Protein AF-A0A938K5T3-F1 (afdb_monomer_lite)

Foldseek 3Di:
DDPPDDDPVVVVVVVVVVVVVVVCVVQVVHDDDDQVNQQLLVQLVCVLVVNHRAGNVRDHDDPDDNPSSVVNVVVVVVD

Secondary structure (DSSP, 8-state):
----PPPHHHHHHHHHHHHHHHHHHHTBTB----HHHHHHHHHHHHHHTTS-SB-TTSSB--SS-THHHHHHHHHHHH-

Sequence (79 aa):
MSAKFLSKEKTSTLFGAMAAIFTALANRNGVGWSWDTSDYVAVGKNFANGRGLLDATGIPMTVRPPGLSVLLAIGDWLG

Radius of gyration: 19.66 Å; chains: 1; bounding box: 44×36×47 Å

pLDDT: mean 88.69, std 10.48, range [43.28, 96.88]

Structure (mmCIF, N/CA/C/O backbone):
data_AF-A0A938K5T3-F1
#
_entry.id   AF-A0A938K5T3-F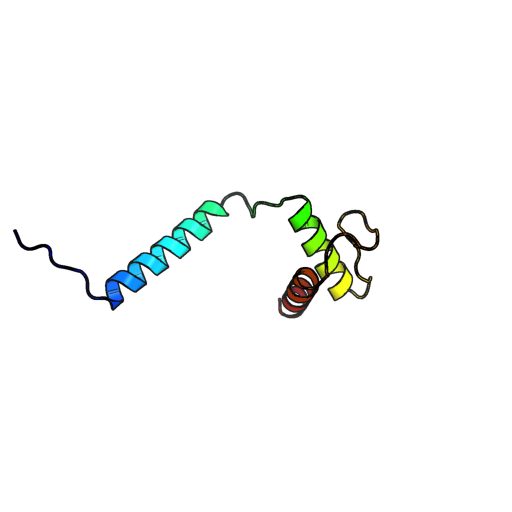1
#
loop_
_atom_site.group_PDB
_atom_site.id
_atom_site.type_symbol
_atom_site.label_atom_id
_atom_site.label_alt_id
_atom_site.label_comp_id
_atom_site.label_asym_id
_atom_site.label_entity_id
_atom_site.label_seq_id
_atom_site.pdbx_PDB_ins_code
_atom_site.Cartn_x
_atom_site.Cartn_y
_atom_site.Cartn_z
_atom_site.occupancy
_atom_site.B_iso_or_equiv
_atom_site.auth_seq_id
_atom_site.auth_comp_id
_atom_site.auth_asym_id
_atom_site.auth_atom_id
_atom_site.pdbx_PDB_model_num
ATOM 1 N N . MET A 1 1 ? -26.279 26.761 36.547 1.00 43.28 1 MET A N 1
ATOM 2 C CA . MET A 1 1 ? -26.389 26.335 35.134 1.00 43.28 1 MET A CA 1
ATOM 3 C C . MET A 1 1 ? -25.612 25.027 35.005 1.00 43.28 1 MET A C 1
ATOM 5 O O . MET A 1 1 ? -24.399 25.052 35.142 1.00 43.28 1 MET A O 1
ATOM 9 N N . SER A 1 2 ? -26.289 23.875 34.934 1.00 44.66 2 SER A N 1
ATOM 10 C CA . SER A 1 2 ? -25.632 22.554 34.955 1.00 44.66 2 SER A CA 1
ATOM 11 C C . SER A 1 2 ? -25.297 22.126 33.525 1.00 44.66 2 SER A C 1
ATOM 13 O O . SER A 1 2 ? -26.200 21.985 32.700 1.00 44.66 2 SER A O 1
ATOM 15 N N . ALA A 1 3 ? -24.009 21.967 33.212 1.00 56.81 3 ALA A N 1
ATOM 16 C CA . ALA A 1 3 ? -23.571 21.426 31.932 1.00 56.81 3 ALA A CA 1
ATOM 17 C C . ALA A 1 3 ? -23.924 19.932 31.882 1.00 56.81 3 ALA A C 1
ATOM 19 O O . ALA A 1 3 ? -23.329 19.119 32.589 1.00 56.81 3 ALA A O 1
ATOM 20 N N . LYS A 1 4 ? -24.916 19.560 31.064 1.00 65.56 4 LYS A N 1
ATOM 21 C CA . LYS A 1 4 ? -25.217 18.151 30.787 1.00 65.56 4 LYS A CA 1
ATOM 22 C C . LYS A 1 4 ? -24.065 17.560 29.975 1.00 65.56 4 LYS A C 1
ATOM 24 O O . LYS A 1 4 ? -23.976 17.790 28.772 1.00 65.56 4 LYS A O 1
ATOM 29 N N . PHE A 1 5 ? -23.192 16.804 30.634 1.00 66.00 5 PHE A N 1
ATOM 30 C CA . PHE A 1 5 ? -22.183 15.994 29.957 1.00 66.00 5 PHE A CA 1
ATOM 31 C C . PHE A 1 5 ? -22.865 14.903 29.118 1.00 66.00 5 PHE A C 1
ATOM 33 O O . PHE A 1 5 ? -23.765 14.207 29.591 1.00 66.00 5 PHE A O 1
ATOM 40 N N . LEU A 1 6 ? -22.446 14.770 27.858 1.00 68.31 6 LEU A N 1
ATOM 41 C CA . LEU A 1 6 ? -22.857 13.669 26.987 1.00 68.31 6 LEU A CA 1
ATOM 42 C C . LEU A 1 6 ? -22.347 12.335 27.549 1.00 68.31 6 LEU A C 1
ATOM 44 O O . LEU A 1 6 ? -21.244 12.258 28.093 1.00 68.31 6 LEU A O 1
ATOM 48 N N . SER A 1 7 ? -23.148 11.274 27.401 1.00 78.38 7 SER A N 1
ATOM 49 C CA . SER A 1 7 ? -22.714 9.926 27.774 1.00 78.38 7 SER A CA 1
ATOM 50 C C . SER A 1 7 ? -21.495 9.511 26.947 1.00 78.38 7 SER A C 1
ATOM 52 O O . SER A 1 7 ? -21.349 9.916 25.793 1.00 78.38 7 SER A O 1
ATOM 54 N N . LYS A 1 8 ? -20.627 8.675 27.527 1.00 79.69 8 LYS A N 1
ATOM 55 C CA . LYS A 1 8 ? -19.374 8.215 26.905 1.00 79.69 8 LYS A CA 1
ATOM 56 C C . LYS A 1 8 ? -19.574 7.685 25.476 1.00 79.69 8 LYS A C 1
ATOM 58 O O . LYS A 1 8 ? -18.820 8.065 24.591 1.00 79.69 8 LYS A O 1
ATOM 63 N N . GLU A 1 9 ? -20.635 6.904 25.264 1.00 82.00 9 GLU A N 1
ATOM 64 C CA . GLU A 1 9 ? -21.096 6.374 23.967 1.00 82.00 9 GLU A CA 1
ATOM 65 C C . GLU A 1 9 ? -21.384 7.473 22.928 1.00 82.00 9 GLU A C 1
ATOM 67 O O . GLU A 1 9 ? -20.974 7.399 21.770 1.00 82.00 9 GLU A O 1
ATOM 72 N N . LYS A 1 10 ? -22.092 8.534 23.334 1.00 82.6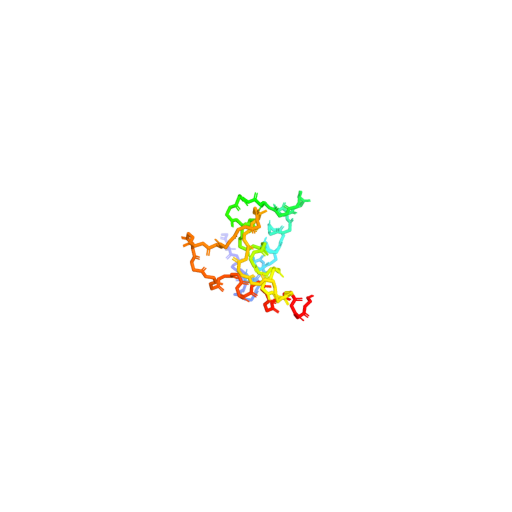2 10 LYS A N 1
ATOM 73 C CA . LYS A 1 10 ? -22.436 9.642 22.433 1.00 82.62 10 LYS A CA 1
ATOM 74 C C . LYS A 1 10 ? -21.209 10.483 22.105 1.00 82.62 10 LYS A C 1
ATOM 76 O O . LYS A 1 10 ? -21.057 10.928 20.972 1.00 82.62 10 LYS A O 1
ATOM 81 N N . THR A 1 11 ? -20.323 10.663 23.078 1.00 86.56 11 THR A N 1
ATOM 82 C CA . THR A 1 11 ? -19.061 11.382 22.906 1.00 86.56 11 THR A CA 1
ATOM 83 C C . THR A 1 11 ? -18.106 10.632 21.971 1.00 86.56 11 THR A C 1
ATOM 85 O O . THR A 1 11 ? -17.554 11.246 21.062 1.00 86.56 11 THR A O 1
ATOM 88 N N . SER A 1 12 ? -17.946 9.311 22.121 1.00 88.50 12 SER A N 1
ATOM 89 C CA . SER A 1 12 ? -17.111 8.505 21.214 1.00 88.50 12 SER A CA 1
ATOM 90 C C . SER A 1 12 ? -17.666 8.485 19.792 1.00 88.50 12 SER A C 1
ATOM 92 O O . SER A 1 12 ? -16.908 8.664 18.842 1.00 88.50 12 SER A O 1
ATOM 94 N N . THR A 1 13 ? -18.985 8.340 19.644 1.00 93.12 13 THR A N 1
ATOM 95 C CA . THR A 1 13 ? -19.650 8.377 18.334 1.00 93.12 13 THR A CA 1
ATOM 96 C C . THR A 1 13 ? -19.461 9.733 17.656 1.00 93.12 13 THR A C 1
ATOM 98 O O . THR A 1 13 ? -19.149 9.788 16.469 1.00 93.12 13 THR A O 1
ATOM 101 N N . LEU A 1 14 ? -19.584 10.831 18.409 1.00 94.62 14 LEU A N 1
ATOM 102 C CA . LEU A 1 14 ? -19.344 12.181 17.900 1.00 94.62 14 LEU A CA 1
ATOM 103 C C . LEU A 1 14 ? -17.900 12.355 17.413 1.00 94.62 14 LEU A C 1
ATOM 105 O O . LEU A 1 14 ? -17.691 12.815 16.293 1.00 94.62 14 LEU A O 1
ATOM 109 N N . PHE A 1 15 ? -16.907 11.948 18.210 1.00 95.06 15 PHE A N 1
ATOM 110 C CA . PHE A 1 15 ? -15.503 12.020 17.795 1.00 95.06 15 PHE A CA 1
ATOM 111 C C . PHE A 1 15 ? -15.203 11.126 16.588 1.00 95.06 15 PHE A C 1
ATOM 113 O O . PHE A 1 15 ? -14.487 11.554 15.685 1.00 95.06 15 PHE A O 1
ATOM 120 N N . GLY A 1 16 ? -15.787 9.926 16.528 1.00 96.19 16 GLY A N 1
ATOM 121 C CA . GLY A 1 16 ? -15.673 9.037 15.372 1.00 96.19 16 GLY A CA 1
ATOM 122 C C . GLY A 1 16 ? -16.250 9.663 14.101 1.00 96.19 16 GLY A C 1
ATOM 123 O O . GLY A 1 16 ? -15.589 9.675 13.063 1.00 96.19 16 GLY A O 1
ATOM 124 N N . ALA A 1 17 ? -17.440 10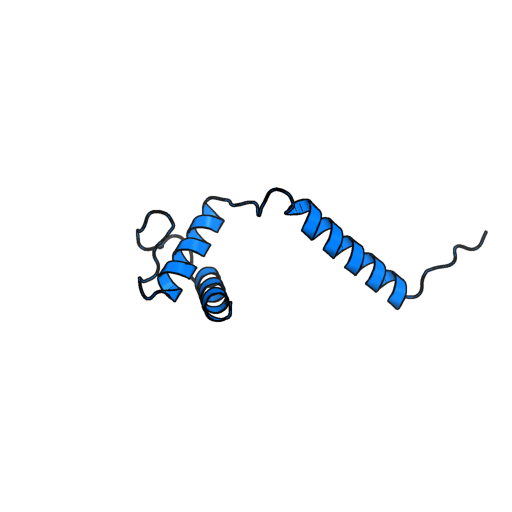.262 14.189 1.00 95.94 17 ALA A N 1
ATOM 125 C CA . ALA A 1 17 ? -18.062 10.966 13.070 1.00 95.94 17 ALA A CA 1
ATOM 126 C C . ALA A 1 17 ? -17.222 12.167 12.607 1.00 95.94 17 ALA A C 1
ATOM 128 O O . ALA A 1 17 ? -17.009 12.348 11.409 1.00 95.94 17 ALA A O 1
ATOM 129 N N . MET A 1 18 ? -16.687 12.960 13.540 1.00 96.88 18 MET A N 1
ATOM 130 C CA . MET A 1 18 ? -15.797 14.079 13.212 1.00 96.88 18 MET A CA 1
ATOM 131 C C . MET A 1 18 ? -14.508 13.609 12.530 1.00 96.88 18 MET A C 1
ATOM 133 O O . MET A 1 18 ? -14.100 14.203 11.535 1.00 96.88 18 MET A O 1
ATOM 137 N N . ALA A 1 19 ? -13.889 12.530 13.018 1.00 95.94 19 ALA A N 1
ATOM 138 C CA . ALA A 1 19 ? -12.692 11.958 12.406 1.00 95.94 19 ALA A CA 1
ATOM 139 C C . ALA A 1 19 ? -12.960 11.480 10.971 1.00 95.94 19 ALA A C 1
ATOM 141 O O . ALA A 1 19 ? -12.168 11.765 10.071 1.00 95.94 19 ALA A O 1
ATOM 142 N N . ALA A 1 20 ? -14.098 10.820 10.735 1.00 95.19 20 ALA A N 1
ATOM 143 C CA . ALA A 1 20 ? -14.510 10.399 9.399 1.00 95.19 20 ALA A CA 1
ATOM 144 C C . ALA A 1 20 ? -14.714 11.601 8.459 1.00 95.19 20 ALA A C 1
ATOM 146 O O . ALA A 1 20 ? -14.178 11.613 7.350 1.00 95.19 20 ALA A O 1
ATOM 147 N N . 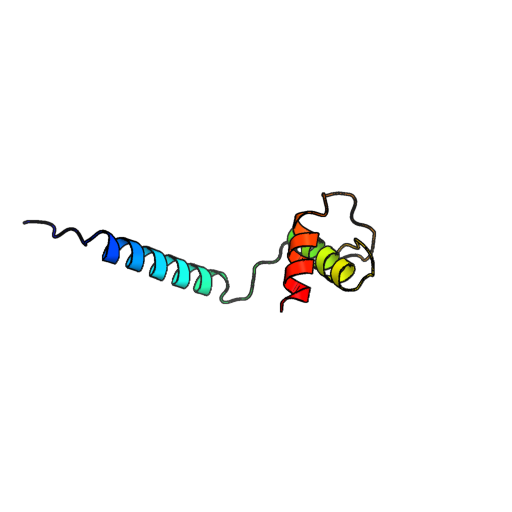ILE A 1 21 ? -15.418 12.643 8.920 1.00 96.44 21 ILE A N 1
ATOM 148 C CA . ILE A 1 21 ? -15.657 13.869 8.141 1.00 96.44 21 ILE A CA 1
ATOM 149 C C . ILE A 1 21 ? -14.339 14.567 7.804 1.00 96.44 21 ILE A C 1
ATOM 151 O O . ILE A 1 21 ? -14.108 14.912 6.647 1.00 96.44 21 ILE A O 1
ATOM 155 N N . PHE A 1 22 ? -13.452 14.761 8.781 1.00 94.12 22 PHE A N 1
ATOM 156 C CA . PHE A 1 22 ? -12.169 15.414 8.529 1.00 94.12 22 PHE A CA 1
ATOM 157 C C . PHE A 1 22 ? -11.273 14.596 7.609 1.00 94.12 22 PHE A C 1
ATOM 159 O O . PHE A 1 22 ? -10.624 15.177 6.745 1.00 94.12 22 PHE A O 1
ATOM 166 N N . THR A 1 23 ? -11.289 13.268 7.719 1.00 91.81 23 THR A N 1
ATOM 167 C CA . THR A 1 23 ? -10.564 12.393 6.789 1.00 91.81 23 THR A CA 1
ATOM 168 C C . THR A 1 23 ? -11.092 12.555 5.364 1.00 91.81 23 THR A C 1
ATOM 170 O O . THR A 1 23 ? -10.302 12.733 4.437 1.00 91.81 23 THR A O 1
ATOM 173 N N . ALA A 1 24 ? -12.414 12.571 5.174 1.00 91.56 24 ALA A N 1
ATOM 174 C CA . ALA A 1 24 ? -13.017 12.779 3.860 1.00 91.56 24 ALA A CA 1
ATOM 175 C C . ALA A 1 24 ? -12.678 14.166 3.284 1.00 91.56 24 ALA A C 1
ATOM 177 O O . ALA A 1 24 ? -12.279 14.280 2.126 1.00 91.56 24 ALA A O 1
ATOM 178 N N . LEU A 1 25 ? -12.773 15.221 4.099 1.00 92.38 25 LEU A N 1
ATOM 179 C CA . LEU A 1 25 ? -12.458 16.588 3.677 1.00 92.38 25 LEU A CA 1
ATOM 180 C C . LEU A 1 25 ? -10.971 16.778 3.361 1.00 92.38 25 LEU A C 1
ATOM 182 O O . LEU A 1 25 ? -10.648 17.453 2.384 1.00 92.38 25 LEU A O 1
ATOM 186 N N . ALA A 1 26 ? -10.074 16.175 4.142 1.00 87.81 26 ALA A N 1
ATOM 187 C CA . ALA A 1 26 ? -8.632 16.245 3.916 1.00 87.81 26 ALA A CA 1
ATOM 188 C C . ALA A 1 26 ? -8.216 15.586 2.592 1.00 87.81 26 ALA A C 1
ATOM 190 O O . ALA A 1 26 ? -7.283 16.052 1.946 1.00 87.81 26 ALA A O 1
ATOM 191 N N . ASN A 1 27 ? -8.942 14.553 2.158 1.00 89.00 27 ASN A N 1
ATOM 192 C CA . ASN A 1 27 ? -8.678 13.822 0.916 1.00 89.00 27 ASN A CA 1
ATOM 193 C C . ASN A 1 27 ? -9.587 14.256 -0.251 1.00 89.00 27 ASN A C 1
ATOM 195 O O . ASN A 1 27 ? -9.585 13.619 -1.304 1.00 89.00 27 ASN A O 1
ATOM 199 N N . ARG A 1 28 ? -10.365 15.343 -0.103 1.00 88.00 28 ARG A N 1
ATOM 200 C CA . ARG A 1 28 ? -11.372 15.760 -1.103 1.00 88.00 28 ARG A CA 1
ATOM 201 C C . ARG A 1 28 ? -10.788 16.084 -2.482 1.00 88.00 28 ARG A C 1
ATOM 203 O O . ARG A 1 28 ? -11.474 15.936 -3.483 1.00 88.00 28 ARG A O 1
ATOM 210 N N . ASN A 1 29 ? -9.538 16.547 -2.520 1.00 87.19 29 ASN A N 1
ATOM 211 C CA . ASN A 1 29 ? -8.826 16.907 -3.750 1.00 87.19 29 ASN A CA 1
ATOM 212 C C . ASN A 1 29 ? -7.913 15.768 -4.239 1.00 87.19 29 ASN A C 1
ATOM 214 O O . ASN A 1 29 ? -7.012 16.000 -5.040 1.00 87.19 29 ASN A O 1
ATOM 218 N N . GLY A 1 30 ? -8.128 14.552 -3.733 1.00 81.81 30 GLY A N 1
ATOM 219 C CA . GLY A 1 30 ? -7.223 13.424 -3.888 1.00 81.81 30 GLY A CA 1
ATOM 220 C C . GLY A 1 30 ? -6.329 13.229 -2.666 1.00 81.81 30 GLY A C 1
ATOM 221 O O . GLY A 1 30 ? -6.241 14.077 -1.775 1.00 81.81 30 GLY A O 1
ATOM 222 N N . VAL A 1 31 ? -5.674 12.072 -2.629 1.00 80.88 31 VAL A N 1
ATOM 223 C CA . VAL A 1 31 ? -4.707 11.733 -1.585 1.00 80.88 31 VAL A CA 1
ATOM 224 C C . VAL A 1 31 ? -3.425 12.512 -1.855 1.00 80.88 31 VAL A C 1
ATOM 226 O O . VAL A 1 31 ? -2.890 12.459 -2.961 1.00 80.88 31 VAL A O 1
ATOM 229 N N . GLY A 1 32 ? -2.918 13.226 -0.852 1.00 81.06 32 GLY A N 1
ATOM 230 C CA . GLY A 1 32 ? -1.619 13.883 -0.959 1.00 81.06 32 GLY A CA 1
ATOM 231 C C . GLY A 1 32 ? -0.523 12.845 -1.201 1.00 81.06 32 GLY A C 1
ATOM 232 O O . GLY A 1 32 ? -0.312 11.967 -0.368 1.00 81.06 32 GLY A O 1
ATOM 233 N N . TRP A 1 33 ? 0.154 12.931 -2.344 1.00 83.81 33 TRP A N 1
ATOM 234 C CA . TRP A 1 33 ? 1.271 12.056 -2.691 1.00 83.81 33 TRP A CA 1
ATOM 235 C C . TRP A 1 33 ? 2.571 12.838 -2.596 1.00 83.81 33 TRP A C 1
ATOM 237 O O . TRP A 1 33 ? 2.785 13.804 -3.326 1.00 83.81 33 TRP A O 1
ATOM 247 N N . SER A 1 34 ? 3.443 12.417 -1.685 1.00 88.44 34 SER A N 1
ATOM 248 C CA . SER A 1 34 ? 4.840 12.823 -1.733 1.00 88.44 34 SER A CA 1
ATOM 249 C C . SER A 1 34 ? 5.613 11.904 -2.678 1.00 88.44 34 SER A C 1
ATOM 251 O O . SER A 1 34 ? 5.133 10.841 -3.093 1.00 88.44 34 SER A O 1
ATOM 253 N N . TRP A 1 35 ? 6.841 12.305 -2.994 1.00 87.56 35 TRP A N 1
ATOM 254 C CA . TRP A 1 35 ? 7.762 11.452 -3.734 1.00 87.56 35 TRP A CA 1
ATOM 255 C C . TRP A 1 35 ? 7.983 10.111 -3.019 1.00 87.56 35 TRP A C 1
ATOM 257 O O . TRP A 1 35 ? 7.831 9.050 -3.615 1.00 87.56 35 TRP A O 1
ATOM 267 N N . ASP A 1 36 ? 8.193 10.155 -1.704 1.00 87.75 36 ASP A N 1
ATOM 268 C CA . ASP A 1 36 ? 8.401 8.961 -0.885 1.00 87.75 36 ASP A CA 1
ATOM 269 C C . ASP A 1 36 ? 7.189 8.024 -0.911 1.00 87.75 36 ASP A C 1
ATOM 271 O O . ASP A 1 36 ? 7.344 6.811 -1.044 1.00 87.75 36 ASP A O 1
ATOM 275 N N . THR A 1 37 ? 5.971 8.572 -0.820 1.00 89.25 37 THR A N 1
ATOM 276 C CA . THR A 1 37 ? 4.739 7.778 -0.938 1.00 89.25 37 THR A CA 1
ATOM 277 C C . THR A 1 37 ? 4.649 7.099 -2.303 1.00 89.25 37 THR A C 1
ATOM 279 O O . THR A 1 37 ? 4.257 5.935 -2.379 1.00 89.25 37 THR A O 1
ATOM 282 N N . SER A 1 38 ? 5.052 7.799 -3.364 1.00 90.94 38 SER A N 1
ATOM 283 C CA . SER A 1 38 ? 5.043 7.271 -4.731 1.00 90.94 38 SER A CA 1
ATOM 284 C C . SER A 1 38 ? 5.984 6.074 -4.876 1.00 90.94 38 SER A C 1
ATOM 286 O O . SER A 1 38 ? 5.573 5.058 -5.434 1.00 90.94 38 SER A O 1
ATOM 288 N N . ASP A 1 39 ? 7.191 6.143 -4.306 1.00 93.25 39 ASP A N 1
ATOM 289 C CA . ASP A 1 39 ? 8.140 5.023 -4.306 1.00 93.25 39 ASP A CA 1
ATOM 290 C C . ASP A 1 39 ? 7.566 3.801 -3.584 1.00 93.25 39 ASP A C 1
ATOM 292 O O . ASP A 1 39 ? 7.586 2.695 -4.123 1.00 93.25 39 ASP A O 1
ATOM 296 N N . TYR A 1 40 ? 6.983 3.984 -2.394 1.00 92.56 40 TYR A N 1
ATOM 297 C CA . TYR A 1 40 ? 6.409 2.864 -1.644 1.00 92.56 40 TYR A CA 1
ATOM 298 C C . TYR A 1 40 ? 5.271 2.173 -2.398 1.00 92.56 40 TYR A C 1
ATOM 300 O O . TYR A 1 40 ? 5.216 0.938 -2.408 1.00 92.56 40 TYR A O 1
ATOM 308 N N . VAL A 1 41 ? 4.387 2.951 -3.032 1.00 94.12 41 VAL A N 1
ATOM 309 C CA . VAL A 1 41 ? 3.276 2.430 -3.842 1.00 94.12 41 VAL A CA 1
ATOM 310 C C . VAL A 1 41 ? 3.790 1.752 -5.108 1.00 94.12 41 VAL A C 1
ATOM 312 O O . VAL A 1 41 ? 3.301 0.676 -5.450 1.00 94.12 41 VAL A O 1
ATOM 315 N N . ALA A 1 42 ? 4.784 2.329 -5.782 1.00 94.94 42 ALA A N 1
ATOM 316 C CA . ALA A 1 42 ? 5.396 1.734 -6.964 1.00 94.94 42 ALA A CA 1
ATOM 317 C C . ALA A 1 42 ? 6.044 0.383 -6.635 1.00 94.94 42 ALA A C 1
ATOM 319 O O . ALA A 1 42 ? 5.739 -0.609 -7.297 1.00 94.94 42 ALA A O 1
ATOM 320 N N . VAL A 1 43 ? 6.833 0.309 -5.558 1.00 96.31 43 VAL A N 1
ATOM 321 C CA . VAL A 1 43 ? 7.430 -0.951 -5.088 1.00 96.31 43 VAL A CA 1
ATOM 322 C C . VAL A 1 43 ? 6.346 -1.960 -4.745 1.00 96.31 43 VAL A C 1
ATOM 324 O O . VAL A 1 43 ? 6.447 -3.109 -5.164 1.00 96.31 43 VAL A O 1
ATOM 327 N N . GLY A 1 44 ? 5.297 -1.549 -4.026 1.00 95.81 44 GLY A N 1
ATOM 328 C CA . GLY A 1 44 ? 4.194 -2.438 -3.660 1.00 95.81 44 GLY A CA 1
ATOM 329 C C . GLY A 1 44 ? 3.492 -3.018 -4.884 1.00 95.81 44 GLY A C 1
ATOM 330 O O . GLY A 1 44 ? 3.351 -4.233 -4.994 1.00 95.81 44 GLY A O 1
ATOM 331 N N . LYS A 1 45 ? 3.147 -2.178 -5.864 1.00 95.69 45 LYS A N 1
ATOM 332 C CA . LYS A 1 45 ? 2.525 -2.628 -7.116 1.00 95.69 45 LYS A CA 1
ATOM 333 C C . LYS A 1 45 ? 3.449 -3.513 -7.943 1.00 95.69 45 LYS A C 1
ATOM 335 O O . LYS A 1 45 ? 3.014 -4.538 -8.461 1.00 95.69 45 LYS A O 1
ATOM 340 N N . ASN A 1 46 ? 4.723 -3.156 -8.081 1.00 96.31 46 ASN A N 1
ATOM 341 C CA . ASN A 1 46 ? 5.682 -3.977 -8.820 1.00 96.31 46 ASN A CA 1
ATOM 342 C C . ASN A 1 46 ? 5.888 -5.336 -8.147 1.00 96.31 46 ASN A C 1
ATOM 344 O O . ASN A 1 46 ? 5.881 -6.360 -8.830 1.00 96.31 46 ASN A O 1
ATOM 348 N N . PHE A 1 47 ? 5.974 -5.359 -6.819 1.00 95.81 47 PHE A N 1
ATOM 349 C CA . PHE A 1 47 ? 6.072 -6.585 -6.040 1.00 95.81 47 PHE A CA 1
ATOM 350 C C . PHE A 1 47 ? 4.816 -7.452 -6.185 1.00 95.81 47 PHE A C 1
ATOM 352 O O . PHE A 1 47 ? 4.938 -8.634 -6.501 1.00 95.81 47 PHE A O 1
ATOM 359 N N . ALA A 1 48 ? 3.623 -6.860 -6.059 1.00 96.38 48 ALA A N 1
ATOM 360 C CA . ALA A 1 48 ? 2.341 -7.545 -6.249 1.00 96.38 48 ALA A CA 1
ATOM 361 C C . ALA A 1 48 ? 2.218 -8.197 -7.637 1.00 96.38 48 ALA A C 1
ATOM 363 O O . ALA A 1 48 ? 1.610 -9.256 -7.773 1.00 96.38 48 ALA A O 1
ATOM 364 N N . ASN A 1 49 ? 2.841 -7.592 -8.653 1.00 95.75 49 ASN A N 1
ATOM 365 C CA . ASN A 1 49 ? 2.867 -8.070 -10.036 1.00 95.75 49 ASN A CA 1
ATOM 366 C C . ASN A 1 49 ? 4.098 -8.937 -10.377 1.00 95.75 49 ASN A C 1
ATOM 368 O O . ASN A 1 49 ? 4.342 -9.217 -11.551 1.00 95.75 49 ASN A O 1
ATOM 372 N N . GLY A 1 50 ? 4.910 -9.338 -9.391 1.00 93.94 50 GLY A N 1
ATOM 373 C CA . GLY A 1 50 ? 6.074 -10.208 -9.605 1.00 93.94 50 GLY A CA 1
ATOM 374 C C . GLY A 1 50 ? 7.251 -9.554 -10.342 1.00 93.94 50 GLY A C 1
ATOM 375 O O . GLY A 1 50 ? 8.132 -10.255 -10.832 1.00 93.94 50 GLY A O 1
ATOM 376 N N . ARG A 1 51 ? 7.297 -8.218 -10.423 1.00 94.50 51 ARG A N 1
ATOM 377 C CA . ARG A 1 51 ? 8.360 -7.445 -11.101 1.00 94.50 51 ARG A CA 1
ATOM 378 C C . ARG A 1 51 ? 9.537 -7.087 -10.188 1.00 94.50 51 ARG A C 1
ATOM 380 O O . ARG A 1 51 ? 10.481 -6.438 -10.627 1.00 94.50 51 ARG A O 1
ATOM 387 N N . GLY A 1 52 ? 9.487 -7.512 -8.926 1.00 92.56 52 GLY A N 1
ATOM 388 C CA . GLY A 1 52 ? 10.489 -7.189 -7.912 1.00 92.56 52 GLY A CA 1
ATOM 389 C C . GLY A 1 52 ? 10.223 -5.858 -7.205 1.00 92.56 52 GLY A C 1
ATOM 390 O O . GLY A 1 52 ? 9.143 -5.279 -7.308 1.00 92.56 52 GLY A O 1
ATOM 391 N N . LEU A 1 53 ? 11.214 -5.390 -6.445 1.00 94.25 53 LEU A N 1
ATOM 392 C CA . LEU A 1 53 ? 11.096 -4.222 -5.566 1.00 94.25 53 LEU A CA 1
ATOM 393 C C . LEU A 1 53 ? 11.507 -2.927 -6.286 1.00 94.25 53 LEU A C 1
ATOM 395 O O . LEU A 1 53 ? 12.510 -2.314 -5.928 1.00 94.25 53 LEU A O 1
ATOM 399 N N . LEU A 1 54 ? 10.768 -2.549 -7.331 1.00 95.62 54 LEU A N 1
ATOM 400 C CA . LEU A 1 54 ? 11.095 -1.396 -8.182 1.00 95.62 54 LEU A CA 1
ATOM 401 C C . LEU A 1 54 ? 10.368 -0.124 -7.733 1.00 95.62 54 LEU A C 1
ATOM 403 O O . LEU A 1 54 ? 9.145 -0.148 -7.580 1.00 95.62 54 LEU A O 1
ATOM 407 N N . ASP A 1 55 ? 11.111 0.968 -7.554 1.00 93.81 55 ASP A N 1
ATOM 408 C CA . ASP A 1 55 ? 10.577 2.281 -7.171 1.00 93.81 55 ASP A CA 1
ATOM 409 C C . ASP A 1 55 ? 9.853 3.001 -8.324 1.00 93.81 55 ASP A C 1
ATOM 411 O O . ASP A 1 55 ? 9.638 2.435 -9.403 1.00 93.81 55 ASP A O 1
ATOM 415 N N . ALA A 1 56 ? 9.446 4.256 -8.104 1.00 91.75 56 ALA A N 1
ATOM 416 C CA . ALA A 1 56 ? 8.697 5.024 -9.098 1.00 91.75 56 ALA A CA 1
ATOM 417 C C . ALA A 1 56 ? 9.504 5.332 -10.375 1.00 91.75 56 ALA A C 1
ATOM 419 O O . ALA A 1 56 ? 8.919 5.664 -11.407 1.00 91.75 56 ALA A O 1
ATOM 420 N N . THR A 1 57 ? 10.830 5.200 -10.330 1.00 93.81 57 THR A N 1
ATOM 421 C CA . THR A 1 57 ? 11.735 5.383 -11.473 1.00 93.81 57 THR A CA 1
ATOM 422 C C . THR A 1 57 ? 12.063 4.070 -12.189 1.00 93.81 57 THR A C 1
ATOM 424 O O . THR A 1 57 ? 12.675 4.086 -13.256 1.00 93.81 57 THR A O 1
ATOM 427 N N . GLY A 1 58 ? 11.626 2.932 -11.643 1.00 92.56 58 GLY A N 1
ATOM 428 C CA . GLY A 1 58 ? 11.838 1.610 -12.230 1.00 92.56 58 GLY A CA 1
ATOM 429 C C . GLY A 1 58 ? 13.178 0.968 -11.869 1.00 92.56 58 GLY A C 1
ATOM 430 O O . GLY A 1 58 ? 13.5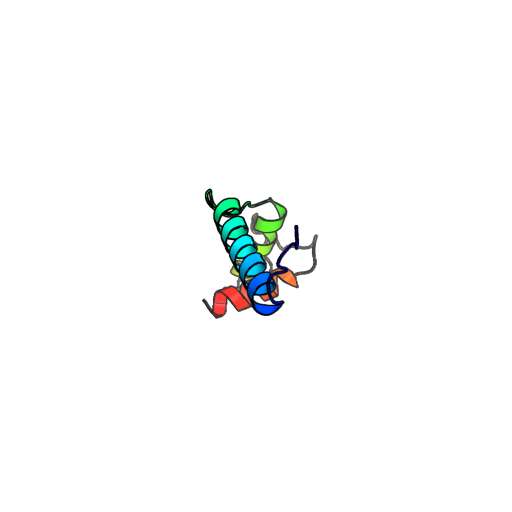28 -0.057 -12.455 1.00 92.56 58 GLY A O 1
ATOM 431 N N . ILE A 1 59 ? 13.917 1.529 -10.910 1.00 94.69 59 ILE A N 1
ATOM 432 C CA . ILE A 1 59 ? 15.137 0.917 -10.368 1.00 94.69 59 ILE A CA 1
ATOM 433 C C . ILE A 1 59 ? 14.842 0.198 -9.044 1.00 94.69 59 ILE A C 1
ATOM 435 O O . ILE A 1 59 ? 13.861 0.518 -8.369 1.00 94.69 59 ILE A O 1
ATOM 439 N N . PRO A 1 60 ? 15.667 -0.787 -8.645 1.00 94.06 60 PRO A N 1
ATOM 440 C CA . PRO A 1 60 ? 15.515 -1.440 -7.351 1.00 94.06 60 PRO A CA 1
ATOM 441 C C . PRO A 1 60 ? 15.596 -0.442 -6.191 1.00 94.06 60 PRO A C 1
ATOM 443 O O . PRO A 1 60 ? 16.594 0.266 -6.040 1.00 94.06 60 PRO A O 1
ATOM 446 N N . MET A 1 61 ? 14.574 -0.428 -5.335 1.00 91.06 61 MET A N 1
ATOM 447 C CA . MET A 1 61 ? 14.550 0.442 -4.166 1.00 91.06 61 MET A CA 1
ATOM 448 C C . MET A 1 61 ? 15.507 -0.085 -3.092 1.00 91.06 61 MET A C 1
ATOM 450 O O . MET A 1 61 ? 15.280 -1.142 -2.505 1.00 91.06 61 MET A O 1
ATOM 454 N N . THR A 1 62 ? 16.568 0.672 -2.809 1.00 88.38 62 THR A N 1
ATOM 455 C CA . THR A 1 62 ? 17.587 0.321 -1.797 1.00 88.38 62 THR A CA 1
ATOM 456 C C . THR A 1 62 ? 17.619 1.278 -0.607 1.00 88.38 62 THR A C 1
ATOM 458 O O . THR A 1 62 ? 18.198 0.959 0.428 1.00 88.38 62 THR A O 1
ATOM 461 N N . VAL A 1 63 ? 16.976 2.443 -0.728 1.00 84.12 63 VAL A N 1
ATOM 462 C CA . VAL A 1 63 ? 17.035 3.520 0.274 1.00 84.12 63 VAL A CA 1
ATOM 463 C C . VAL A 1 63 ? 16.194 3.208 1.515 1.00 84.12 63 VAL A C 1
ATOM 465 O O . VAL A 1 63 ? 16.496 3.702 2.600 1.00 84.12 63 VAL A O 1
ATOM 468 N N . ARG A 1 64 ? 15.126 2.405 1.386 1.00 86.25 64 ARG A N 1
ATOM 469 C CA . ARG A 1 64 ? 14.189 2.124 2.487 1.00 86.25 64 ARG A CA 1
ATOM 470 C C . ARG A 1 64 ? 13.792 0.644 2.518 1.00 86.25 64 ARG A C 1
ATOM 472 O O . ARG A 1 64 ? 13.702 0.022 1.459 1.00 86.25 64 ARG A O 1
ATOM 479 N N . PRO A 1 65 ? 13.527 0.066 3.702 1.00 87.31 65 PRO A N 1
ATOM 480 C CA . PRO A 1 65 ? 13.049 -1.308 3.801 1.00 87.31 65 PRO A CA 1
ATOM 481 C C . PRO A 1 65 ? 11.686 -1.493 3.111 1.00 87.31 65 PRO A C 1
ATOM 483 O O . PRO A 1 65 ? 10.829 -0.611 3.206 1.00 87.31 65 PRO A O 1
ATOM 486 N N . PRO A 1 66 ? 11.417 -2.660 2.500 1.00 87.06 66 PRO A N 1
ATOM 487 C CA . PRO A 1 66 ? 10.196 -2.885 1.727 1.00 87.06 66 PRO A CA 1
ATOM 488 C C . PRO A 1 66 ? 8.960 -3.187 2.589 1.00 87.06 66 PRO A C 1
ATOM 490 O O . PRO A 1 66 ? 7.921 -3.534 2.043 1.00 87.06 66 PRO A O 1
ATOM 493 N N . GLY A 1 67 ? 9.030 -3.080 3.922 1.00 90.88 67 GLY A N 1
ATOM 494 C CA . GLY A 1 67 ? 7.944 -3.500 4.819 1.00 90.88 67 GLY A CA 1
ATOM 495 C C . GLY A 1 67 ? 6.599 -2.836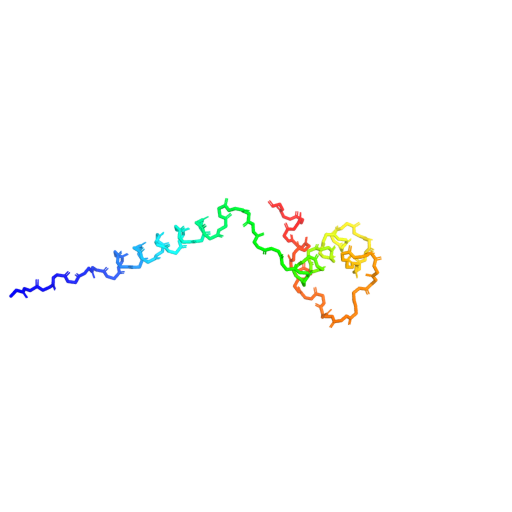 4.503 1.00 90.88 67 GLY A C 1
ATOM 496 O O . GLY A 1 67 ? 5.592 -3.524 4.360 1.00 90.88 67 GLY A O 1
ATOM 497 N N . LEU A 1 68 ? 6.591 -1.512 4.311 1.00 91.19 68 LEU A N 1
ATOM 498 C CA . LEU A 1 68 ? 5.379 -0.786 3.917 1.00 91.19 68 LEU A CA 1
ATOM 499 C C . LEU A 1 68 ? 4.906 -1.187 2.511 1.00 91.19 68 LEU A C 1
ATOM 501 O O . LEU A 1 68 ? 3.717 -1.393 2.298 1.00 91.19 68 LEU A O 1
ATOM 505 N N . SER A 1 69 ? 5.826 -1.353 1.563 1.00 93.25 69 SER A N 1
ATOM 506 C CA . SER A 1 69 ? 5.502 -1.777 0.198 1.00 93.25 69 SER A CA 1
ATOM 507 C C . SER A 1 69 ? 4.900 -3.177 0.135 1.00 93.25 69 SER A C 1
ATOM 509 O O . SER A 1 69 ? 3.980 -3.405 -0.640 1.00 93.25 69 SER A O 1
ATOM 511 N N . VAL A 1 70 ? 5.366 -4.106 0.970 1.00 93.44 70 VAL A N 1
ATOM 512 C CA . VAL A 1 70 ? 4.789 -5.453 1.076 1.00 93.44 70 VAL A CA 1
ATOM 513 C C . VAL A 1 70 ? 3.359 -5.385 1.610 1.00 93.44 70 VAL A C 1
ATOM 515 O O . VAL A 1 70 ? 2.487 -6.063 1.078 1.00 93.44 70 VAL A O 1
ATOM 518 N N . LEU A 1 71 ? 3.082 -4.533 2.604 1.00 95.50 71 LEU A N 1
ATOM 519 C CA . LEU A 1 71 ? 1.709 -4.311 3.073 1.00 95.50 71 LEU A CA 1
ATOM 520 C C . LEU A 1 71 ? 0.815 -3.738 1.966 1.00 95.50 71 LEU A C 1
ATOM 522 O O . LEU A 1 71 ? -0.314 -4.193 1.800 1.00 95.50 71 LEU A O 1
ATOM 526 N N . LEU A 1 72 ? 1.326 -2.783 1.183 1.00 94.19 72 LEU A N 1
ATOM 527 C CA . LEU A 1 72 ? 0.610 -2.239 0.027 1.00 94.19 72 LEU A CA 1
ATOM 528 C C . LEU A 1 72 ? 0.342 -3.309 -1.036 1.00 94.19 72 LEU A C 1
ATOM 530 O O . LEU A 1 72 ? -0.750 -3.340 -1.588 1.00 94.19 72 LEU A O 1
ATOM 534 N N . ALA A 1 73 ? 1.298 -4.202 -1.291 1.00 95.38 73 ALA A N 1
ATOM 535 C CA . ALA A 1 73 ? 1.127 -5.312 -2.222 1.00 95.38 73 ALA A CA 1
ATOM 536 C C . ALA A 1 73 ? 0.060 -6.315 -1.761 1.00 95.38 73 ALA A C 1
ATOM 538 O O . ALA A 1 73 ? -0.740 -6.775 -2.567 1.00 95.38 73 ALA A O 1
ATOM 539 N N . ILE A 1 74 ? 0.018 -6.622 -0.460 1.00 96.06 74 ILE A N 1
ATOM 540 C CA . ILE A 1 74 ? -1.046 -7.450 0.122 1.00 96.06 74 ILE A CA 1
ATOM 541 C C . ILE A 1 74 ? -2.403 -6.768 -0.068 1.00 96.06 74 ILE A C 1
ATOM 543 O O . ILE A 1 74 ? -3.356 -7.430 -0.461 1.00 96.06 74 ILE A O 1
ATOM 547 N N . GLY A 1 75 ? -2.487 -5.456 0.171 1.00 93.56 75 GLY A N 1
ATOM 548 C CA . GLY A 1 75 ? -3.696 -4.680 -0.114 1.00 93.56 75 GLY A CA 1
ATOM 549 C C . GLY A 1 75 ? -4.111 -4.770 -1.585 1.00 93.56 75 GLY A C 1
ATOM 550 O O . GLY A 1 75 ? -5.259 -5.078 -1.871 1.00 93.56 75 GLY A O 1
ATOM 551 N N . ASP A 1 76 ? -3.165 -4.603 -2.512 1.00 94.31 76 ASP A N 1
ATOM 552 C CA . ASP A 1 76 ? -3.407 -4.706 -3.961 1.00 94.31 76 ASP A CA 1
ATOM 553 C C . ASP A 1 76 ? -3.954 -6.089 -4.369 1.00 94.31 76 ASP A C 1
ATOM 555 O O . ASP A 1 76 ? -4.810 -6.181 -5.244 1.00 94.31 76 ASP A O 1
ATOM 559 N N . TRP A 1 77 ? -3.526 -7.169 -3.703 1.00 94.69 77 TRP A N 1
ATOM 560 C CA . TRP A 1 77 ? -4.079 -8.514 -3.915 1.00 94.69 77 TRP A CA 1
ATOM 561 C C . TRP A 1 77 ? -5.487 -8.711 -3.345 1.00 94.69 77 TRP A C 1
ATOM 563 O O . TRP A 1 77 ? -6.230 -9.552 -3.852 1.00 94.69 77 TRP A O 1
ATOM 573 N N . LEU A 1 78 ? -5.839 -7.995 -2.278 1.00 94.75 78 LEU A N 1
ATOM 574 C CA . LEU A 1 78 ? -7.138 -8.117 -1.615 1.00 94.75 78 LEU A CA 1
ATOM 575 C C . LEU A 1 78 ? -8.233 -7.273 -2.289 1.00 94.75 78 LEU A C 1
ATOM 577 O O . LEU A 1 78 ? -9.408 -7.625 -2.159 1.00 94.75 78 LEU A O 1
ATOM 581 N N . GLY A 1 79 ? -7.852 -6.227 -3.029 1.00 81.38 79 GLY A N 1
ATOM 582 C CA . GLY A 1 79 ? -8.766 -5.258 -3.648 1.00 81.38 79 GLY A CA 1
ATOM 583 C C . GLY A 1 79 ? -9.226 -4.169 -2.687 1.00 81.38 79 GLY A C 1
ATOM 584 O O . GLY A 1 79 ? -10.287 -3.575 -2.982 1.00 81.38 79 GLY A O 1
#